Protein AF-K1STP6-F1 (afdb_monomer_lite)

Secondary structure (DSSP, 8-state):
-PPBHHHHTT--HHHHHHTT----BSSS--SPPP-GGGGGG---GGGTTHHHHHHHHHHTHHHHHHT-SSSSTTSHHHHHHHHHH-PBPPTT------SSSB-THHHHHHHTTTGGG-S---

pLDDT: mean 74.75, std 17.58, range [32.47, 92.0]

Foldseek 3Di:
DWDWPCNVVVHDPVVCVVVVHDGDTQPAADPDADDLVVLVVDPPPVSVCVNVVVVVLVVVLVVLVVQDPDCDCVGPSNVVCLVSQFDFDDHRPNNPQDPPRTGVSSVCVNPPVVVVVPPPPD

Structure (mmCIF, N/CA/C/O backbone):
data_AF-K1STP6-F1
#
_entry.id   AF-K1STP6-F1
#
loop_
_atom_site.group_PDB
_atom_site.id
_atom_site.type_symbol
_atom_site.label_atom_id
_atom_site.label_alt_id
_atom_site.label_comp_id
_atom_site.label_asym_id
_atom_site.label_entity_id
_atom_site.label_seq_id
_atom_site.pdbx_PDB_ins_code
_atom_site.Cartn_x
_atom_site.Cartn_y
_atom_site.Cartn_z
_atom_site.occupancy
_atom_site.B_iso_or_equiv
_atom_site.auth_seq_id
_atom_site.auth_comp_id
_atom_site.auth_asym_id
_atom_site.auth_atom_id
_atom_site.pdbx_PDB_model_num
ATOM 1 N N . MET A 1 1 ? 1.112 -20.617 17.616 1.00 59.12 1 MET A N 1
ATOM 2 C CA . MET A 1 1 ? 0.207 -19.663 18.295 1.00 59.12 1 MET A CA 1
ATOM 3 C C . MET A 1 1 ? 0.357 -18.339 17.589 1.00 59.12 1 MET A C 1
ATOM 5 O O . MET A 1 1 ? 1.494 -17.949 17.382 1.00 59.12 1 MET A O 1
ATOM 9 N N . ALA A 1 2 ? -0.746 -17.724 17.168 1.00 71.50 2 ALA A N 1
ATOM 10 C CA . ALA A 1 2 ? -0.683 -16.451 16.461 1.00 71.50 2 ALA A CA 1
ATOM 11 C C . ALA A 1 2 ? -0.404 -15.315 17.451 1.00 71.50 2 ALA A C 1
ATOM 13 O O . ALA A 1 2 ? -1.015 -15.306 18.522 1.00 71.50 2 ALA A O 1
ATOM 14 N N . ILE A 1 3 ? 0.520 -14.412 17.121 1.00 82.81 3 ILE A N 1
ATOM 15 C CA . ILE A 1 3 ? 0.899 -13.286 17.986 1.00 82.81 3 ILE A CA 1
ATOM 16 C C . ILE A 1 3 ? 0.100 -12.065 17.545 1.00 82.81 3 ILE A C 1
ATOM 18 O O . ILE A 1 3 ? 0.183 -11.654 16.392 1.00 82.81 3 ILE A O 1
ATOM 22 N N . HIS A 1 4 ? -0.658 -11.469 18.459 1.00 86.75 4 HIS A N 1
ATOM 23 C CA . HIS A 1 4 ? -1.359 -10.207 18.220 1.00 86.75 4 HIS A CA 1
ATOM 24 C C . HIS A 1 4 ? -0.522 -8.994 18.637 1.00 86.75 4 HIS A C 1
ATOM 26 O O . HIS A 1 4 ? 0.344 -9.100 19.509 1.00 86.75 4 HIS A O 1
ATOM 32 N N . TYR A 1 5 ? -0.838 -7.812 18.101 1.00 88.19 5 TYR A N 1
ATOM 33 C CA . TYR A 1 5 ? -0.222 -6.559 18.555 1.00 88.19 5 TYR A CA 1
ATOM 34 C C . TYR A 1 5 ? -0.344 -6.333 20.060 1.00 88.19 5 TYR A C 1
ATOM 36 O O . TYR A 1 5 ? 0.635 -5.936 20.685 1.00 88.19 5 TYR A O 1
ATOM 44 N N . SER A 1 6 ? -1.491 -6.639 20.665 1.00 89.69 6 SER A N 1
ATOM 45 C CA . SER A 1 6 ? -1.666 -6.527 22.118 1.00 89.69 6 SER A CA 1
ATOM 46 C C . SER A 1 6 ? -0.632 -7.356 22.895 1.00 89.69 6 SER A C 1
ATOM 48 O O . SER A 1 6 ? -0.083 -6.888 23.886 1.00 89.69 6 SER A O 1
ATOM 50 N N . GLN A 1 7 ? -0.304 -8.558 22.412 1.00 88.56 7 GLN A N 1
ATOM 51 C CA . GLN A 1 7 ? 0.708 -9.423 23.027 1.00 88.56 7 GLN A CA 1
ATOM 52 C C . GLN A 1 7 ? 2.127 -8.911 22.765 1.00 88.56 7 GLN A C 1
ATOM 54 O O . GLN A 1 7 ? 2.960 -8.938 23.663 1.00 88.56 7 GLN A O 1
ATOM 59 N N . TYR A 1 8 ? 2.395 -8.419 21.553 1.00 88.38 8 TYR A N 1
ATOM 60 C CA . TYR A 1 8 ? 3.707 -7.893 21.174 1.00 88.38 8 TYR A CA 1
ATOM 61 C C . TYR A 1 8 ? 4.070 -6.601 21.924 1.00 88.38 8 TYR A C 1
ATOM 63 O O . TYR A 1 8 ? 5.198 -6.446 22.382 1.00 88.38 8 TYR A O 1
ATOM 71 N N . PHE A 1 9 ? 3.112 -5.684 22.078 1.00 88.56 9 PHE A N 1
ATOM 72 C CA . PHE A 1 9 ? 3.302 -4.410 22.779 1.00 88.56 9 PHE A CA 1
ATOM 73 C C . PHE A 1 9 ? 3.014 -4.487 24.286 1.00 88.56 9 PHE A C 1
ATOM 75 O O . PHE A 1 9 ? 3.151 -3.479 24.973 1.00 88.56 9 PHE A O 1
ATOM 82 N N . ASN A 1 10 ? 2.628 -5.660 24.800 1.00 90.81 10 ASN A N 1
ATOM 83 C CA . ASN A 1 10 ? 2.249 -5.880 26.198 1.00 90.81 10 ASN A CA 1
ATOM 84 C C . ASN A 1 10 ? 1.136 -4.925 26.686 1.00 90.81 10 ASN A C 1
ATOM 86 O O . ASN A 1 10 ? 1.222 -4.330 27.760 1.00 90.81 10 ASN A O 1
ATOM 90 N N . LEU A 1 11 ? 0.098 -4.767 25.861 1.00 92.00 11 LEU A N 1
ATOM 91 C CA . LEU A 1 11 ? -1.077 -3.924 26.101 1.00 92.00 11 LEU A CA 1
ATOM 92 C C . LEU A 1 11 ? -2.340 -4.782 26.231 1.00 92.00 11 LEU A C 1
ATOM 94 O O . LEU A 1 11 ? -2.416 -5.888 25.685 1.00 92.00 11 LEU A O 1
ATOM 98 N N . LEU A 1 12 ? -3.368 -4.266 26.907 1.00 91.69 12 LEU A N 1
ATOM 99 C CA . LEU A 1 12 ? -4.637 -4.978 27.016 1.00 91.69 12 LEU A CA 1
ATOM 100 C C . LEU A 1 12 ? -5.413 -4.867 25.702 1.00 91.69 12 LEU A C 1
ATOM 102 O O . LEU A 1 12 ? -5.446 -3.826 25.050 1.00 91.69 12 LEU A O 1
ATOM 106 N N . HIS A 1 13 ? -6.118 -5.936 25.323 1.00 87.44 13 HIS A N 1
ATOM 107 C CA . HIS A 1 13 ? -6.991 -5.903 24.145 1.00 87.44 13 HIS A CA 1
ATOM 108 C C . HIS A 1 13 ? -8.061 -4.796 24.246 1.00 87.44 13 HIS A C 1
ATOM 110 O O . HIS A 1 13 ? -8.416 -4.178 23.245 1.00 87.44 13 HIS A O 1
ATOM 116 N N . GLN A 1 14 ? -8.521 -4.490 25.461 1.00 90.31 14 GLN A N 1
ATOM 117 C CA . GLN A 1 14 ? -9.487 -3.420 25.729 1.00 90.31 14 GLN A CA 1
ATOM 118 C C . GLN A 1 14 ? -8.963 -2.025 25.341 1.00 90.31 14 GLN A C 1
ATOM 120 O O . GLN A 1 14 ? -9.745 -1.177 24.907 1.00 90.31 14 GLN A O 1
ATOM 125 N N . ASP A 1 15 ? -7.648 -1.797 25.407 1.00 90.38 15 ASP A N 1
ATOM 126 C CA . ASP A 1 15 ? -7.033 -0.529 24.994 1.00 90.38 15 ASP A CA 1
ATOM 127 C C . ASP A 1 15 ? -7.148 -0.315 23.479 1.00 90.38 15 ASP A C 1
ATOM 129 O O . ASP A 1 15 ? -7.284 0.811 23.006 1.00 90.38 15 ASP A O 1
ATOM 133 N N . PHE A 1 16 ? -7.123 -1.404 22.708 1.00 89.00 16 PHE A N 1
ATOM 134 C CA . PHE A 1 16 ? -7.306 -1.369 21.258 1.00 89.00 16 PHE A CA 1
ATOM 135 C C . PHE A 1 16 ? -8.771 -1.120 20.908 1.00 89.00 16 PHE A C 1
ATOM 137 O O . PHE A 1 16 ? -9.066 -0.241 20.100 1.00 89.00 16 PHE A O 1
ATOM 144 N N . VAL A 1 17 ? -9.691 -1.836 21.565 1.00 88.75 17 VAL A N 1
ATOM 145 C CA . VAL A 1 17 ? -11.138 -1.683 21.347 1.00 88.75 17 VAL A CA 1
ATOM 146 C C . VAL A 1 17 ? -11.602 -0.265 21.681 1.00 88.75 17 VAL A C 1
ATOM 148 O O . VAL A 1 17 ? -12.302 0.347 20.879 1.00 88.75 17 VAL A O 1
ATOM 151 N N . SER A 1 18 ? -11.168 0.290 22.817 1.00 91.00 18 SER A N 1
ATOM 152 C CA . SER A 1 18 ? -11.551 1.647 23.239 1.00 91.00 18 SER A CA 1
ATOM 153 C C . SER A 1 18 ? -11.059 2.740 22.286 1.00 91.00 18 SER A C 1
ATOM 155 O O . SER A 1 18 ? -11.714 3.770 22.143 1.00 91.00 18 SER A O 1
ATOM 157 N N . LYS A 1 19 ? -9.937 2.504 21.596 1.00 86.12 19 LYS A N 1
ATOM 158 C CA . LYS A 1 19 ? -9.362 3.421 20.602 1.00 86.12 19 LYS A CA 1
ATOM 159 C C . LYS A 1 19 ? -9.803 3.128 19.165 1.00 86.12 19 LYS A C 1
ATOM 161 O O . LYS A 1 19 ? -9.350 3.809 18.252 1.00 86.12 19 LYS A O 1
ATOM 166 N N . GLY A 1 20 ? -10.639 2.110 18.944 1.00 84.31 20 GLY A N 1
ATOM 167 C CA . GLY A 1 20 ? -11.027 1.672 17.599 1.00 84.31 20 GLY A CA 1
ATOM 168 C C . GLY A 1 20 ? -9.855 1.144 16.760 1.00 84.31 20 GLY A C 1
ATOM 169 O O . GLY A 1 20 ? -9.908 1.179 15.532 1.00 84.31 20 GLY A O 1
ATOM 170 N N . VAL A 1 21 ? -8.782 0.673 17.403 1.00 84.94 21 VAL A N 1
ATOM 171 C CA . VAL A 1 21 ? -7.574 0.175 16.734 1.00 84.94 21 VAL A CA 1
ATOM 172 C C . VAL A 1 21 ? -7.701 -1.322 16.482 1.00 84.94 21 VAL A C 1
ATOM 174 O O . VAL A 1 21 ? -8.022 -2.106 17.374 1.00 84.94 21 VAL A O 1
ATOM 177 N N . TYR A 1 22 ? -7.391 -1.742 15.259 1.00 84.75 22 TYR A N 1
ATOM 178 C CA . TYR A 1 22 ? -7.396 -3.152 14.891 1.00 84.75 22 TYR A CA 1
ATOM 179 C C . TYR A 1 22 ? -6.227 -3.914 15.540 1.00 84.75 22 TYR A C 1
ATOM 181 O O . TYR A 1 22 ? -5.058 -3.566 15.363 1.00 84.75 22 TYR A O 1
ATOM 189 N N . ASN A 1 23 ? -6.535 -4.989 16.272 1.00 86.44 23 ASN A N 1
ATOM 190 C CA . ASN A 1 23 ? -5.542 -5.849 16.922 1.00 86.44 23 ASN A CA 1
ATOM 191 C C . ASN A 1 23 ? -5.026 -6.935 15.959 1.00 86.44 23 ASN A C 1
ATOM 193 O O . ASN A 1 23 ? -5.389 -8.111 16.073 1.00 86.44 23 ASN A O 1
ATOM 197 N N . ALA A 1 24 ? -4.221 -6.522 14.979 1.00 83.38 24 ALA A N 1
ATOM 198 C CA . ALA A 1 24 ? -3.750 -7.389 13.901 1.00 83.38 24 ALA A CA 1
ATOM 199 C C . ALA A 1 24 ? -2.872 -8.555 14.389 1.00 83.38 24 ALA A C 1
ATOM 201 O O . ALA A 1 24 ? -2.265 -8.502 15.463 1.00 83.38 24 ALA A O 1
ATOM 202 N N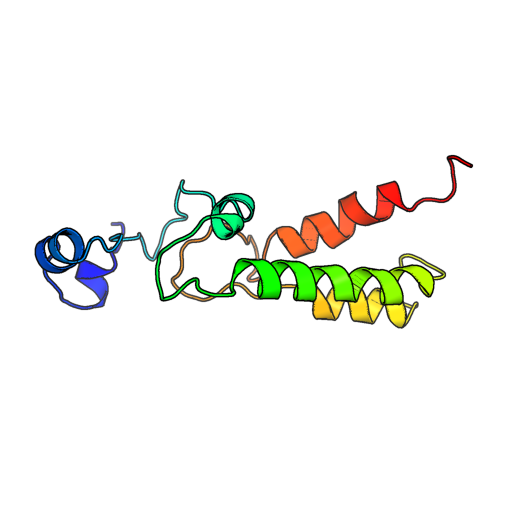 . PHE A 1 25 ? -2.798 -9.597 13.558 1.00 84.19 25 PHE A N 1
ATOM 203 C CA . PHE A 1 25 ? -1.817 -10.669 13.690 1.00 84.19 25 PHE A CA 1
ATOM 204 C C . PHE A 1 25 ? -0.457 -10.208 13.158 1.00 84.19 25 PHE A C 1
ATOM 206 O O . PHE A 1 25 ? -0.377 -9.552 12.121 1.00 84.19 25 PHE A O 1
ATOM 213 N N . LEU A 1 26 ? 0.610 -10.575 13.861 1.00 79.12 26 LEU A N 1
ATOM 214 C CA . LEU A 1 26 ? 1.990 -10.276 13.484 1.00 79.12 26 LEU A CA 1
ATOM 215 C C . LEU A 1 26 ? 2.555 -11.330 12.524 1.00 79.12 26 LEU A C 1
ATOM 217 O O . LEU A 1 26 ? 3.337 -11.017 11.632 1.00 79.12 26 LEU A O 1
ATOM 221 N N . ASP A 1 27 ? 2.168 -12.585 12.745 1.00 75.44 27 ASP A N 1
ATOM 222 C CA . ASP A 1 27 ? 2.711 -13.783 12.103 1.00 75.44 27 ASP A CA 1
ATOM 223 C C . ASP A 1 27 ? 1.774 -14.375 11.041 1.00 75.44 27 ASP A C 1
ATOM 225 O O . ASP A 1 27 ? 2.066 -15.421 10.461 1.00 75.44 27 ASP A O 1
ATOM 229 N N . LYS A 1 28 ? 0.636 -13.718 10.796 1.00 74.19 28 LYS A N 1
ATOM 230 C CA . LYS A 1 28 ? -0.351 -14.133 9.802 1.00 74.19 28 LYS A CA 1
ATOM 231 C C . LYS A 1 28 ? -0.799 -12.955 8.964 1.00 74.19 28 LYS A C 1
ATOM 233 O O . LYS A 1 28 ? -0.998 -11.856 9.476 1.00 74.19 28 LYS A O 1
ATOM 238 N N . ASP A 1 29 ? -1.034 -13.241 7.693 1.00 71.69 29 ASP A N 1
ATOM 239 C CA . ASP A 1 29 ? -1.658 -12.288 6.795 1.00 71.69 29 ASP A CA 1
ATOM 240 C C . ASP A 1 29 ? -3.092 -12.002 7.237 1.00 71.69 29 ASP A C 1
ATOM 242 O O . ASP A 1 29 ? -3.871 -12.899 7.578 1.00 71.69 29 ASP A O 1
ATOM 246 N N . SER A 1 30 ? -3.436 -10.723 7.221 1.00 72.88 30 SER A N 1
ATOM 247 C CA . SER A 1 30 ? -4.796 -10.265 7.413 1.00 72.88 30 SER A CA 1
ATOM 248 C C . SER A 1 30 ? -5.653 -10.693 6.223 1.00 72.88 30 SER A C 1
ATOM 250 O O . SER A 1 30 ? -5.253 -10.563 5.068 1.00 72.88 30 SER A O 1
ATOM 252 N N . LEU A 1 31 ? -6.876 -11.148 6.500 1.00 73.56 31 LEU A N 1
ATOM 253 C CA . LEU A 1 31 ? -7.902 -11.345 5.467 1.00 73.56 31 LEU A CA 1
ATOM 254 C C . LEU A 1 31 ? -8.499 -10.011 4.984 1.00 73.56 31 LEU A C 1
ATOM 256 O O . LEU A 1 31 ? -9.275 -9.983 4.029 1.00 73.56 31 LEU A O 1
ATOM 260 N N . LEU A 1 32 ? -8.165 -8.908 5.659 1.00 72.94 32 LEU A N 1
ATOM 261 C CA . LEU A 1 32 ? -8.608 -7.573 5.288 1.00 72.94 32 LEU A CA 1
ATOM 262 C C . LEU A 1 32 ? -7.801 -7.075 4.090 1.00 72.94 32 LEU A C 1
ATOM 264 O O . LEU A 1 32 ? -6.573 -7.132 4.081 1.00 72.94 32 LEU A O 1
ATOM 268 N N . HIS A 1 33 ? -8.505 -6.533 3.104 1.00 70.38 33 HIS A N 1
ATOM 269 C CA . HIS A 1 33 ? -7.914 -5.852 1.963 1.00 70.38 33 HIS A CA 1
ATOM 270 C C . HIS A 1 33 ? -8.052 -4.340 2.144 1.00 70.38 33 HIS A C 1
ATOM 272 O O . HIS A 1 33 ? -9.060 -3.846 2.646 1.00 70.38 33 HIS A O 1
ATOM 278 N N . VAL A 1 34 ? -7.029 -3.601 1.721 1.00 75.00 34 VAL A N 1
ATOM 279 C CA . VAL A 1 34 ? -7.110 -2.143 1.619 1.00 75.00 34 VAL A CA 1
ATOM 280 C C . VAL A 1 34 ? -7.724 -1.811 0.267 1.00 75.00 34 VAL A C 1
ATOM 282 O O . VAL A 1 34 ? -7.148 -2.167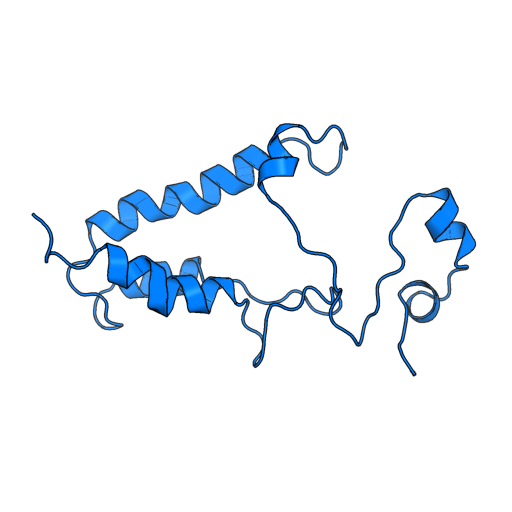 -0.760 1.00 75.00 34 VAL A O 1
ATOM 285 N N . ASP A 1 35 ? -8.865 -1.123 0.268 1.00 80.88 35 ASP A N 1
ATOM 286 C CA . ASP A 1 35 ? -9.438 -0.513 -0.933 1.00 80.88 35 ASP A CA 1
ATOM 287 C C . ASP A 1 35 ? -9.047 0.979 -0.995 1.00 80.88 35 ASP A C 1
ATOM 289 O O . ASP A 1 35 ? -9.559 1.787 -0.212 1.00 80.88 35 ASP A O 1
ATOM 293 N N . PRO A 1 36 ? -8.145 1.381 -1.912 1.00 81.38 36 PRO A N 1
ATOM 294 C CA . PRO A 1 36 ? -7.726 2.773 -2.053 1.00 81.38 36 PRO A CA 1
ATOM 295 C C . PRO A 1 36 ? -8.858 3.730 -2.441 1.00 81.38 36 PRO A C 1
ATOM 297 O O . PRO A 1 36 ? -8.731 4.934 -2.208 1.00 81.38 36 PRO A O 1
ATOM 300 N N . LEU A 1 37 ? -9.963 3.240 -3.017 1.00 83.75 37 LEU A N 1
ATOM 301 C CA . LEU A 1 37 ? -11.101 4.086 -3.390 1.00 83.75 37 LEU A CA 1
ATOM 302 C C . LEU A 1 37 ? -11.817 4.654 -2.161 1.00 83.75 37 LEU A C 1
ATOM 304 O O . LEU A 1 37 ? -12.353 5.763 -2.222 1.00 83.75 37 LEU A O 1
ATOM 308 N N . LEU A 1 38 ? -11.751 3.953 -1.026 1.00 85.88 38 LEU A N 1
ATOM 309 C CA . LEU A 1 38 ? -12.310 4.421 0.244 1.00 85.88 38 LEU A CA 1
ATOM 310 C C . LEU A 1 38 ? -11.551 5.633 0.809 1.00 85.88 38 LEU A C 1
ATOM 312 O O . LEU A 1 38 ? -12.121 6.404 1.580 1.00 85.88 38 LEU A O 1
ATOM 316 N N . LEU A 1 39 ? -10.302 5.869 0.380 1.00 86.81 39 LEU A N 1
ATOM 317 C CA . LEU A 1 39 ? -9.526 7.041 0.804 1.00 86.81 39 LEU A CA 1
ATOM 318 C C . LEU A 1 39 ? -10.146 8.357 0.318 1.00 86.81 39 LEU A C 1
ATOM 320 O O . LEU A 1 39 ? -9.960 9.386 0.964 1.00 86.81 39 LEU A O 1
ATOM 324 N N . LYS A 1 40 ? -10.907 8.340 -0.787 1.00 86.50 40 LYS A N 1
ATOM 325 C CA . LYS A 1 40 ? -11.518 9.544 -1.375 1.00 86.50 40 LYS A CA 1
ATOM 326 C C . LYS A 1 40 ? -12.485 10.250 -0.416 1.00 86.50 40 LYS A C 1
ATOM 328 O O . LYS A 1 40 ? -12.602 11.469 -0.467 1.00 86.50 40 LYS A O 1
ATOM 333 N N . GLY A 1 41 ? -13.183 9.486 0.425 1.00 84.31 41 GLY A N 1
ATOM 334 C CA . GLY A 1 41 ? -14.159 9.990 1.396 1.00 84.31 41 GLY A CA 1
ATOM 335 C C . GLY A 1 41 ? -13.737 9.794 2.852 1.00 84.31 41 GLY A C 1
ATOM 336 O O . GLY A 1 41 ? -14.580 9.887 3.740 1.00 84.31 41 GLY A O 1
ATOM 337 N N . CYS A 1 42 ? -12.467 9.468 3.110 1.00 86.31 42 CYS A N 1
ATOM 338 C CA . CYS A 1 42 ? -12.003 9.167 4.458 1.00 86.31 42 CYS A CA 1
ATOM 339 C C . CYS A 1 42 ? -11.929 10.448 5.305 1.00 86.31 42 CYS A C 1
ATOM 341 O O . CYS A 1 42 ? -11.194 11.377 4.977 1.00 86.31 42 CYS A O 1
ATOM 343 N N . LEU A 1 43 ? -12.689 10.485 6.403 1.00 87.94 43 LEU A N 1
ATOM 344 C CA . LEU A 1 43 ? -12.741 11.620 7.338 1.00 87.94 43 LEU A CA 1
ATOM 345 C C . LEU A 1 43 ? -11.716 11.515 8.476 1.00 87.94 43 LEU A C 1
ATOM 347 O O . LEU A 1 43 ? -11.593 12.433 9.284 1.00 87.94 43 LEU A O 1
ATOM 351 N N . ILE A 1 44 ? -11.001 10.391 8.556 1.00 88.00 44 ILE A N 1
ATOM 352 C CA . ILE A 1 44 ? -10.000 10.139 9.590 1.00 88.00 44 ILE A CA 1
ATOM 353 C C . ILE A 1 44 ? -8.832 11.124 9.388 1.00 88.00 44 ILE A C 1
ATOM 355 O O . ILE A 1 44 ? -8.246 11.136 8.298 1.00 88.00 44 ILE A O 1
ATOM 359 N N . PRO A 1 45 ? -8.470 11.939 10.398 1.00 87.06 45 PRO A N 1
ATOM 360 C CA . PRO A 1 45 ? -7.426 12.959 10.277 1.00 87.06 45 PRO A CA 1
ATOM 361 C C . PRO A 1 45 ? -6.081 12.424 9.770 1.00 87.06 45 PRO A C 1
ATOM 363 O O . PRO A 1 45 ? -5.421 13.078 8.962 1.00 87.06 45 PRO A O 1
ATOM 366 N N . GLU A 1 46 ? -5.701 11.215 10.180 1.00 85.25 46 GLU A N 1
ATOM 367 C CA . GLU A 1 46 ? -4.475 10.518 9.781 1.00 85.25 46 GLU A CA 1
ATOM 368 C C . GLU A 1 46 ? -4.422 10.220 8.275 1.00 85.25 46 GLU A C 1
ATOM 370 O O . GLU A 1 46 ? -3.341 10.115 7.694 1.00 85.25 46 GLU A O 1
ATOM 375 N N . PHE A 1 47 ? -5.585 10.120 7.626 1.00 87.38 47 PHE A N 1
ATOM 376 C CA . PHE A 1 47 ? -5.720 9.869 6.193 1.00 87.38 47 PHE A CA 1
ATOM 377 C C . PHE A 1 47 ? -6.030 11.130 5.385 1.00 87.38 47 PHE A C 1
ATOM 379 O O . PHE A 1 47 ? -6.278 11.036 4.177 1.00 87.38 47 PHE A O 1
ATOM 386 N N . LYS A 1 48 ? -5.966 12.319 5.989 1.00 89.00 48 LYS A N 1
ATOM 387 C CA . LYS A 1 48 ? -6.097 13.571 5.243 1.00 89.00 48 LYS A CA 1
ATOM 388 C C . LYS A 1 48 ? -5.043 13.631 4.126 1.00 89.00 48 LYS A C 1
ATOM 390 O O . LYS A 1 48 ? -3.882 13.273 4.328 1.00 89.00 48 LYS A O 1
ATOM 395 N N . GLU A 1 49 ? -5.468 14.019 2.921 1.00 90.31 49 GLU A N 1
ATOM 396 C CA . GLU A 1 49 ? -4.645 14.064 1.691 1.00 90.31 49 GLU A CA 1
ATOM 397 C C . GLU A 1 49 ? -4.082 12.703 1.227 1.00 90.31 49 GLU A C 1
ATOM 399 O O . GLU A 1 49 ? -3.330 12.638 0.253 1.00 90.31 49 GLU A O 1
ATOM 404 N N . SER A 1 50 ? -4.424 11.588 1.882 1.00 90.12 50 SER A N 1
ATOM 405 C CA . SER A 1 50 ? -3.904 10.263 1.511 1.00 90.12 50 SER A CA 1
ATOM 406 C C . SER A 1 50 ? -4.319 9.848 0.097 1.00 90.12 50 SER A C 1
ATOM 408 O O . SER A 1 50 ? -3.504 9.297 -0.644 1.00 90.12 50 SER A O 1
ATOM 410 N N . TYR A 1 51 ? -5.549 10.176 -0.308 1.00 90.75 51 TYR A N 1
ATOM 411 C CA . TYR A 1 51 ? -6.054 9.912 -1.653 1.00 90.75 51 TYR A CA 1
ATOM 412 C C . TYR A 1 51 ? -5.264 10.672 -2.729 1.00 90.75 51 TYR A C 1
ATOM 414 O O . TYR A 1 51 ? -4.872 10.094 -3.741 1.00 90.75 51 TYR A O 1
ATOM 422 N N . GLU A 1 52 ? -4.954 11.947 -2.492 1.00 90.38 52 GLU A N 1
ATOM 423 C CA . GLU A 1 52 ? -4.141 12.746 -3.414 1.00 90.38 52 GLU A CA 1
ATOM 424 C C . GLU A 1 52 ? -2.709 12.216 -3.496 1.00 90.38 52 GLU A C 1
ATOM 426 O O . GLU A 1 52 ? -2.168 12.074 -4.590 1.00 90.38 52 GLU A O 1
ATOM 431 N N . LYS A 1 53 ? -2.109 11.835 -2.360 1.00 90.94 53 LYS A N 1
ATOM 432 C CA . LYS A 1 53 ? -0.778 11.203 -2.323 1.00 90.94 53 LYS A CA 1
ATOM 433 C C . LYS A 1 53 ? -0.754 9.893 -3.111 1.00 90.94 53 LYS A C 1
ATOM 435 O O . LYS A 1 53 ? 0.189 9.659 -3.869 1.00 90.94 53 LYS A O 1
ATOM 440 N N . PHE A 1 54 ? -1.793 9.070 -2.969 1.00 89.75 54 PHE A N 1
ATOM 441 C CA . PHE A 1 54 ? -1.965 7.841 -3.740 1.00 89.75 54 PHE A CA 1
ATOM 442 C C . PHE A 1 54 ? -2.024 8.138 -5.245 1.00 89.75 54 PHE A C 1
ATOM 444 O O . PHE A 1 54 ? -1.238 7.580 -6.011 1.00 89.75 54 PHE A O 1
ATOM 451 N N . LEU A 1 55 ? -2.884 9.067 -5.675 1.00 90.50 55 LEU A N 1
ATOM 452 C CA . LEU A 1 55 ? -2.996 9.441 -7.088 1.00 90.50 55 LEU A CA 1
ATOM 453 C C . LEU A 1 55 ? -1.691 10.019 -7.641 1.00 90.50 55 LEU A C 1
ATOM 455 O O . LEU A 1 55 ? -1.224 9.566 -8.684 1.00 90.50 55 LEU A O 1
ATOM 459 N N . CYS A 1 56 ? -1.070 10.964 -6.935 1.00 90.94 56 CYS A N 1
ATOM 460 C CA . CYS A 1 56 ? 0.203 11.568 -7.324 1.00 90.94 56 CYS A CA 1
ATOM 461 C C . CYS A 1 56 ? 1.304 10.516 -7.495 1.00 90.94 56 CYS A C 1
ATOM 463 O O . CYS A 1 56 ? 2.076 10.586 -8.452 1.00 90.94 56 CYS A O 1
ATOM 465 N N . TYR A 1 57 ? 1.371 9.513 -6.614 1.00 89.94 57 TYR A N 1
ATOM 466 C CA . TYR A 1 57 ? 2.337 8.423 -6.738 1.00 89.94 57 TYR A CA 1
ATOM 467 C C . TYR A 1 57 ? 2.160 7.644 -8.053 1.00 89.94 57 TYR A C 1
ATOM 469 O O . TYR A 1 57 ? 3.135 7.437 -8.781 1.00 89.94 57 TYR A O 1
ATOM 477 N N . PHE A 1 58 ? 0.926 7.273 -8.411 1.00 87.38 58 PHE A N 1
ATOM 478 C CA . PHE A 1 58 ? 0.657 6.532 -9.650 1.00 87.38 58 PHE A CA 1
ATOM 479 C C . PHE A 1 58 ? 0.706 7.402 -10.912 1.00 87.38 58 PHE A C 1
ATOM 481 O O . PHE A 1 58 ? 1.149 6.929 -11.957 1.00 87.38 58 PHE A O 1
ATOM 488 N N . GLN A 1 59 ? 0.363 8.689 -10.837 1.00 89.88 59 GLN A N 1
ATOM 489 C CA . GLN A 1 59 ? 0.500 9.626 -11.961 1.00 89.88 59 GLN A CA 1
ATOM 490 C C . GLN A 1 59 ? 1.950 9.760 -12.437 1.00 89.88 59 GLN A C 1
ATOM 492 O O . GLN A 1 59 ? 2.198 9.931 -13.631 1.00 89.88 59 GLN A O 1
ATOM 497 N N . GLN A 1 60 ? 2.924 9.604 -11.537 1.00 87.88 60 GLN A N 1
ATOM 498 C CA . GLN A 1 60 ? 4.343 9.620 -11.894 1.00 87.88 60 GLN A CA 1
ATOM 499 C C . GLN A 1 60 ? 4.761 8.452 -12.808 1.00 87.88 60 GLN A C 1
ATOM 501 O O . GLN A 1 60 ? 5.869 8.480 -13.347 1.00 87.88 60 GLN A O 1
ATOM 506 N N . LEU A 1 61 ? 3.909 7.437 -12.991 1.00 88.88 61 LEU A N 1
ATOM 507 C CA . LEU A 1 61 ? 4.124 6.355 -13.949 1.00 88.88 61 LEU A CA 1
ATOM 508 C C . LEU A 1 61 ? 3.943 6.830 -15.397 1.00 88.88 61 LEU A C 1
ATOM 510 O O . LEU A 1 61 ? 4.722 6.447 -16.267 1.00 88.88 61 LEU A O 1
ATOM 514 N N . ILE A 1 62 ? 2.941 7.680 -15.645 1.00 87.69 62 ILE A N 1
ATOM 515 C CA . ILE A 1 62 ? 2.526 8.125 -16.984 1.00 87.69 62 ILE A CA 1
ATOM 516 C C . ILE A 1 62 ? 3.701 8.670 -17.812 1.00 87.69 62 ILE A C 1
ATOM 518 O O . ILE A 1 62 ? 3.895 8.192 -18.933 1.00 87.69 62 ILE A O 1
ATOM 522 N N . PRO A 1 63 ? 4.520 9.625 -17.319 1.00 89.75 63 PRO A N 1
ATOM 523 C 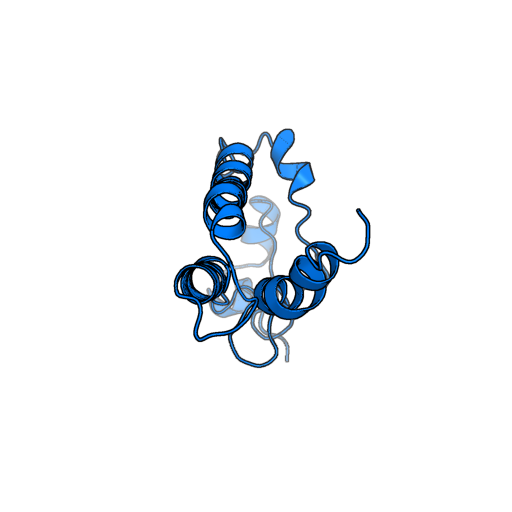CA . PRO A 1 63 ? 5.637 10.131 -18.106 1.00 89.75 63 PRO A CA 1
ATOM 524 C C . PRO A 1 63 ? 6.697 9.057 -18.354 1.00 89.75 63 PRO A C 1
ATOM 526 O O . PRO A 1 63 ? 7.244 9.014 -19.446 1.00 89.75 63 PRO A O 1
ATOM 529 N N . LEU A 1 64 ? 6.962 8.168 -17.390 1.00 86.12 64 LEU A N 1
ATOM 530 C CA . LEU A 1 64 ? 7.974 7.122 -17.549 1.00 86.12 64 LEU A CA 1
ATOM 531 C C . LEU A 1 64 ? 7.573 6.118 -18.632 1.00 86.12 64 LEU A C 1
ATOM 533 O O . LEU A 1 64 ? 8.397 5.791 -19.478 1.00 86.12 64 LEU A O 1
ATOM 537 N N . VAL A 1 65 ? 6.310 5.679 -18.642 1.00 86.56 65 VAL A N 1
ATOM 538 C CA . VAL A 1 65 ? 5.801 4.696 -19.616 1.00 86.56 65 VAL A CA 1
ATOM 539 C C . VAL A 1 65 ? 5.876 5.230 -21.046 1.00 86.56 65 VAL A C 1
ATOM 541 O O . VAL A 1 65 ? 6.204 4.474 -21.953 1.00 86.56 65 VAL A O 1
ATOM 544 N N . ARG A 1 66 ? 5.663 6.536 -21.259 1.00 87.62 66 ARG A N 1
ATOM 545 C CA . ARG A 1 66 ? 5.758 7.161 -22.593 1.00 87.62 66 ARG A CA 1
ATOM 546 C C . ARG A 1 66 ? 7.140 7.049 -23.240 1.00 87.62 66 ARG A C 1
ATOM 548 O O . ARG A 1 66 ? 7.227 7.137 -24.461 1.00 87.62 66 ARG A O 1
ATOM 555 N N . PHE A 1 67 ? 8.198 6.910 -22.445 1.00 87.31 67 PHE A N 1
ATOM 556 C CA . PHE A 1 67 ? 9.575 6.826 -22.937 1.00 87.31 67 PHE A CA 1
ATOM 557 C C . PHE A 1 67 ? 10.134 5.400 -22.937 1.00 87.31 67 PHE A C 1
ATOM 559 O O . PHE A 1 67 ? 11.262 5.202 -23.390 1.00 87.31 67 PHE A O 1
ATOM 566 N N . VAL A 1 68 ? 9.361 4.417 -22.463 1.00 88.31 68 VAL A N 1
ATOM 567 C CA . VAL A 1 68 ? 9.734 3.003 -22.559 1.00 88.31 68 VAL A CA 1
ATOM 568 C C . VAL A 1 68 ? 9.677 2.585 -24.024 1.00 88.31 68 VAL A C 1
ATOM 570 O O . VAL A 1 68 ? 8.635 2.684 -24.669 1.00 88.31 68 VAL A O 1
ATOM 573 N N . LYS A 1 69 ? 10.805 2.108 -24.539 1.00 85.50 69 LYS A N 1
ATOM 574 C CA . LYS A 1 69 ? 10.927 1.546 -25.888 1.00 85.50 69 LYS A CA 1
ATOM 575 C C . LYS A 1 69 ? 10.759 0.037 -25.864 1.00 85.50 69 LYS A C 1
ATOM 577 O O . LYS A 1 69 ? 10.118 -0.524 -26.745 1.00 85.50 69 LYS A O 1
ATOM 582 N N . GLU A 1 70 ? 11.320 -0.611 -24.846 1.00 82.62 70 GLU A N 1
ATOM 583 C CA . GLU A 1 70 ? 11.257 -2.060 -24.688 1.00 82.62 70 GLU A CA 1
ATOM 584 C C . GLU A 1 70 ? 10.893 -2.431 -23.241 1.00 82.62 70 GLU A C 1
ATOM 586 O O . GLU A 1 70 ? 11.469 -1.876 -22.302 1.00 82.62 70 GLU A O 1
ATOM 591 N N . PRO A 1 71 ? 9.982 -3.398 -23.015 1.00 78.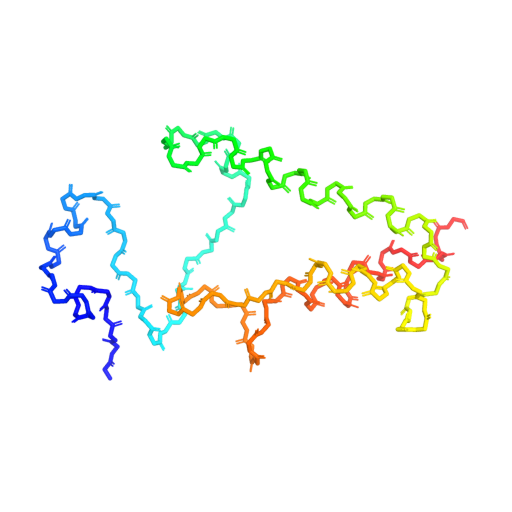81 71 PRO A N 1
ATOM 592 C CA . PRO A 1 71 ? 9.574 -3.828 -21.677 1.00 78.81 71 PRO A CA 1
ATOM 593 C C . PRO A 1 71 ? 10.612 -4.777 -21.052 1.00 78.81 71 PRO A C 1
ATOM 595 O O . PRO A 1 71 ? 10.301 -5.890 -20.626 1.00 78.81 71 PRO A O 1
ATOM 598 N N . ASN A 1 72 ? 11.883 -4.376 -21.046 1.00 79.88 72 ASN A N 1
ATOM 599 C CA . ASN A 1 72 ? 12.983 -5.187 -20.548 1.00 79.88 72 ASN A CA 1
ATOM 600 C C . ASN A 1 72 ? 13.927 -4.382 -19.647 1.00 79.88 72 ASN A C 1
ATOM 602 O O . ASN A 1 72 ? 13.974 -3.158 -19.668 1.00 79.88 72 ASN A O 1
ATOM 606 N N . ALA A 1 73 ? 14.726 -5.088 -18.843 1.00 76.44 73 ALA A N 1
ATOM 607 C CA . ALA A 1 73 ? 15.645 -4.463 -17.891 1.00 76.44 73 ALA A CA 1
ATOM 608 C C . ALA A 1 73 ? 16.817 -3.691 -18.538 1.00 76.44 73 ALA A C 1
ATOM 610 O O . ALA A 1 73 ? 17.602 -3.084 -17.803 1.00 76.44 73 ALA A O 1
ATOM 611 N N . LYS A 1 74 ? 16.962 -3.735 -19.873 1.00 83.25 74 LYS A N 1
ATOM 612 C CA . LYS A 1 74 ? 17.955 -2.944 -20.613 1.00 83.25 74 LYS A CA 1
ATOM 613 C C . LYS A 1 74 ? 17.461 -1.514 -20.831 1.00 83.25 74 LYS A C 1
ATOM 615 O O . LYS A 1 74 ? 18.278 -0.597 -20.839 1.00 83.25 74 LYS A O 1
ATOM 620 N N . ASP A 1 75 ? 16.149 -1.319 -20.953 1.00 84.81 75 ASP A N 1
ATOM 621 C CA . ASP A 1 75 ? 15.545 0.006 -21.032 1.00 84.81 75 ASP A CA 1
ATOM 622 C C . ASP A 1 75 ? 15.640 0.721 -19.669 1.00 84.81 75 ASP A C 1
ATOM 624 O O . ASP A 1 75 ? 15.208 0.221 -18.623 1.00 84.81 75 ASP A O 1
ATOM 628 N N . LEU A 1 76 ? 16.250 1.910 -19.677 1.00 87.88 76 LEU A N 1
ATOM 629 C CA . LEU A 1 76 ? 16.482 2.713 -18.476 1.00 87.88 76 LEU A CA 1
ATOM 630 C C . LEU A 1 76 ? 15.169 3.172 -17.829 1.00 87.88 76 LEU A C 1
ATOM 632 O O . LEU A 1 76 ? 15.058 3.135 -16.599 1.00 87.88 76 LEU A O 1
ATOM 636 N N . PHE A 1 77 ? 14.170 3.550 -18.632 1.00 86.69 77 PHE A N 1
ATOM 637 C CA . PHE A 1 77 ? 12.856 3.966 -18.145 1.00 86.69 77 PHE A CA 1
ATOM 638 C C . PHE A 1 77 ? 12.105 2.773 -17.566 1.00 86.69 77 PHE A C 1
ATOM 640 O O . PHE A 1 77 ? 11.558 2.876 -16.466 1.00 86.69 77 PHE A O 1
ATOM 647 N N . PHE A 1 78 ? 12.163 1.614 -18.227 1.00 83.88 78 PHE A N 1
ATOM 648 C CA . PHE A 1 78 ? 11.565 0.386 -17.698 1.00 83.88 78 PHE A CA 1
ATOM 649 C C . PHE A 1 78 ? 12.194 -0.016 -16.360 1.00 83.88 78 PHE A C 1
ATOM 651 O O . PHE A 1 78 ? 11.494 -0.267 -15.375 1.00 83.88 78 PHE A O 1
ATOM 658 N N . LYS A 1 79 ? 13.528 0.002 -16.268 1.00 86.94 79 LYS A N 1
ATOM 659 C CA . LYS A 1 79 ? 14.249 -0.274 -15.018 1.00 86.94 79 LYS A CA 1
ATOM 660 C C . LYS A 1 79 ? 13.864 0.708 -13.908 1.00 86.94 79 LYS A C 1
ATOM 662 O O . LYS A 1 79 ? 13.728 0.301 -12.751 1.00 86.94 79 LYS A O 1
ATOM 667 N N . GLN A 1 80 ? 13.673 1.984 -14.239 1.00 87.19 80 GLN A N 1
ATOM 668 C CA . GLN A 1 80 ? 13.267 3.008 -13.279 1.00 87.19 80 GLN A CA 1
ATOM 669 C C . GLN A 1 80 ? 11.823 2.817 -12.805 1.00 87.19 80 GLN A C 1
ATOM 671 O O . GLN A 1 80 ? 11.570 2.959 -11.608 1.00 87.19 80 GLN A O 1
ATOM 676 N N . ILE A 1 81 ? 10.907 2.418 -13.693 1.00 87.06 81 ILE A N 1
ATOM 677 C CA . ILE A 1 81 ? 9.533 2.037 -13.335 1.00 87.06 81 ILE A CA 1
ATOM 678 C C . ILE A 1 81 ? 9.555 0.866 -12.356 1.00 87.06 81 ILE A C 1
ATOM 680 O O . ILE A 1 81 ? 9.012 0.983 -11.259 1.00 87.06 81 ILE A O 1
ATOM 684 N N . ILE A 1 82 ? 10.247 -0.226 -12.695 1.00 85.06 82 ILE A N 1
ATOM 685 C CA . ILE A 1 82 ? 10.346 -1.393 -11.810 1.00 85.06 82 ILE A CA 1
ATOM 686 C C . ILE A 1 82 ? 10.919 -0.986 -10.453 1.00 85.06 82 ILE A C 1
ATOM 688 O O . ILE A 1 82 ? 10.356 -1.337 -9.422 1.00 85.06 82 ILE A O 1
ATOM 692 N N . LYS A 1 83 ? 11.993 -0.191 -10.424 1.00 84.88 83 LYS A N 1
ATOM 693 C CA . LYS A 1 83 ? 12.588 0.277 -9.165 1.00 84.88 83 LYS A CA 1
ATOM 694 C C . LYS A 1 83 ? 11.611 1.110 -8.328 1.00 84.88 83 LYS A C 1
ATOM 696 O O . LYS A 1 83 ? 11.592 0.962 -7.111 1.00 84.88 83 LYS A O 1
ATOM 701 N N . LYS A 1 84 ? 10.836 1.992 -8.960 1.00 84.62 84 LYS A N 1
ATOM 702 C CA . LYS A 1 84 ? 9.964 2.954 -8.274 1.00 84.62 84 LYS A CA 1
ATOM 703 C C . LYS A 1 84 ? 8.652 2.338 -7.790 1.00 84.62 84 LYS A C 1
ATOM 705 O O . LYS A 1 84 ? 8.188 2.699 -6.713 1.00 84.62 84 LYS A O 1
ATOM 710 N N . PHE A 1 85 ? 8.097 1.407 -8.563 1.00 84.00 85 PHE A N 1
ATOM 711 C CA . PHE A 1 85 ? 6.820 0.738 -8.291 1.00 84.00 85 PHE A CA 1
ATOM 712 C C . PHE A 1 85 ? 6.979 -0.642 -7.635 1.00 84.00 85 PHE A C 1
ATOM 714 O O . PHE A 1 85 ? 5.994 -1.322 -7.349 1.00 84.00 85 PHE A O 1
ATOM 721 N N . THR A 1 86 ? 8.215 -1.052 -7.331 1.00 79.25 86 THR A N 1
ATOM 722 C CA . THR A 1 86 ? 8.469 -2.169 -6.416 1.00 79.25 86 THR A CA 1
ATOM 723 C C . THR A 1 86 ? 8.403 -1.671 -4.979 1.00 79.25 86 THR A C 1
ATOM 725 O O . THR A 1 86 ? 9.387 -1.175 -4.430 1.00 79.25 86 THR A O 1
ATOM 728 N N . LEU A 1 87 ? 7.229 -1.810 -4.367 1.00 74.62 87 LEU A N 1
ATOM 729 C CA . LEU A 1 87 ? 7.032 -1.510 -2.953 1.00 74.62 87 LEU A CA 1
ATOM 730 C C . LEU A 1 87 ? 7.657 -2.614 -2.093 1.00 74.62 87 LEU A C 1
ATOM 732 O O . LEU A 1 87 ? 7.446 -3.809 -2.326 1.00 74.62 87 LEU A O 1
ATOM 736 N N . ARG A 1 88 ? 8.440 -2.197 -1.098 1.00 69.69 88 ARG A N 1
ATOM 737 C CA . ARG A 1 88 ? 8.931 -3.096 -0.054 1.00 69.69 88 ARG A CA 1
ATOM 738 C C . ARG A 1 88 ? 7.806 -3.354 0.929 1.00 69.69 88 ARG A C 1
ATOM 740 O O . ARG A 1 88 ? 7.036 -2.452 1.249 1.00 69.69 88 ARG A O 1
ATOM 747 N N . GLU A 1 89 ? 7.726 -4.587 1.387 1.00 65.94 89 GLU A N 1
ATOM 748 C CA . GLU A 1 89 ? 6.827 -4.939 2.471 1.00 65.94 89 GLU A CA 1
ATOM 749 C C . GLU A 1 89 ? 7.255 -4.226 3.758 1.00 65.94 89 GLU A C 1
ATOM 751 O O . GLU A 1 89 ? 8.448 -4.113 4.051 1.00 65.94 89 GLU A O 1
ATOM 756 N N . ILE A 1 90 ? 6.281 -3.706 4.501 1.00 71.56 90 ILE A N 1
ATOM 757 C CA . ILE A 1 90 ? 6.526 -3.104 5.809 1.00 71.56 90 ILE A CA 1
ATOM 758 C C . ILE A 1 90 ? 6.481 -4.243 6.823 1.00 71.56 90 ILE A C 1
ATOM 760 O O . ILE A 1 90 ? 5.445 -4.897 6.972 1.00 71.56 90 ILE A O 1
ATOM 764 N N . SER A 1 91 ? 7.597 -4.489 7.509 1.00 67.94 91 SER A N 1
ATOM 765 C CA . SER A 1 91 ? 7.685 -5.533 8.531 1.00 67.94 91 SER A CA 1
ATOM 766 C C . SER A 1 91 ? 6.539 -5.416 9.537 1.00 67.94 91 SER A C 1
ATOM 768 O O . SER A 1 91 ? 6.161 -4.309 9.920 1.00 67.94 91 SER A O 1
ATOM 770 N N . ASN A 1 92 ? 6.020 -6.559 9.991 1.00 66.06 92 ASN A N 1
ATOM 771 C CA . ASN A 1 92 ? 5.020 -6.654 11.060 1.00 66.06 92 ASN A CA 1
ATOM 772 C C . ASN A 1 92 ? 3.639 -6.048 10.746 1.00 66.06 92 ASN A C 1
ATOM 774 O O . ASN A 1 92 ? 2.873 -5.803 11.675 1.00 66.06 92 ASN A O 1
ATOM 778 N N . THR A 1 93 ? 3.303 -5.791 9.477 1.00 66.56 93 THR A N 1
ATOM 779 C CA . THR A 1 93 ? 1.982 -5.244 9.091 1.00 66.56 93 THR A CA 1
ATOM 780 C C . THR A 1 93 ? 0.992 -6.296 8.588 1.00 66.56 93 THR A C 1
ATOM 782 O O . THR A 1 93 ? -0.192 -5.994 8.470 1.00 66.56 93 THR A O 1
ATOM 785 N N . GLY A 1 94 ? 1.446 -7.530 8.320 1.00 61.97 94 GLY A N 1
ATOM 786 C CA . GLY A 1 94 ? 0.577 -8.655 7.945 1.00 61.97 94 GLY A CA 1
ATOM 787 C C . GLY A 1 94 ? -0.311 -8.368 6.730 1.00 61.97 94 GLY A C 1
ATOM 788 O O . GLY A 1 94 ? -1.431 -8.862 6.653 1.00 61.97 94 GLY A O 1
ATOM 789 N N . LEU A 1 95 ? 0.134 -7.513 5.802 1.00 64.88 95 LEU A N 1
ATOM 790 C CA . LEU A 1 95 ? -0.689 -7.042 4.683 1.00 64.88 95 LEU A CA 1
ATOM 791 C C . LEU A 1 95 ? -0.736 -8.025 3.494 1.00 64.88 95 LEU A C 1
ATOM 793 O O . LEU A 1 95 ? -1.323 -7.703 2.464 1.00 64.88 95 LEU A O 1
ATOM 797 N N . GLY A 1 96 ? -0.134 -9.215 3.605 1.00 55.03 96 GLY A N 1
ATOM 798 C CA . GLY A 1 96 ? -0.323 -10.300 2.636 1.00 55.03 96 GLY A CA 1
ATOM 799 C C . GLY A 1 96 ? 0.153 -10.004 1.221 1.00 55.03 96 GLY A C 1
ATOM 800 O O . GLY A 1 96 ? -0.423 -10.485 0.238 1.00 55.03 96 GLY A O 1
ATOM 801 N N . PHE A 1 97 ? 1.219 -9.214 1.081 1.00 53.19 97 PHE A N 1
ATOM 802 C CA . PHE A 1 97 ? 1.683 -8.796 -0.235 1.00 53.19 97 PHE A CA 1
ATOM 803 C C . PHE A 1 97 ? 2.883 -9.580 -0.771 1.00 53.19 97 PHE A C 1
ATOM 805 O O . PHE A 1 97 ? 3.343 -9.237 -1.849 1.00 53.19 97 PHE A O 1
ATOM 812 N N . SER A 1 98 ? 3.388 -10.641 -0.141 1.00 50.59 98 SER A N 1
ATOM 813 C CA . SER A 1 98 ? 4.743 -11.099 -0.475 1.00 50.59 98 SER A CA 1
ATOM 814 C C . SER A 1 98 ? 4.995 -12.591 -0.267 1.00 50.59 98 SER A C 1
ATOM 816 O O . SER A 1 98 ? 4.653 -13.158 0.758 1.00 50.59 98 SER A O 1
ATOM 818 N N . CYS A 1 99 ? 5.665 -13.228 -1.235 1.00 44.72 99 CYS A N 1
ATOM 819 C CA . CYS A 1 99 ? 6.299 -14.537 -1.024 1.00 44.72 99 CYS A CA 1
ATOM 820 C C . CYS A 1 99 ? 7.814 -14.418 -0.748 1.00 44.72 99 CYS A C 1
ATOM 822 O O . CYS A 1 99 ? 8.441 -15.441 -0.489 1.00 44.72 99 CYS A O 1
ATOM 824 N N . LYS A 1 100 ? 8.422 -13.217 -0.866 1.00 53.31 100 LYS A N 1
ATOM 825 C CA . LYS A 1 100 ? 9.890 -12.982 -0.811 1.00 53.31 100 LYS A CA 1
ATOM 826 C C . LYS A 1 100 ? 10.289 -11.515 -0.492 1.00 53.31 100 LYS A C 1
ATOM 828 O O . LYS A 1 100 ? 11.146 -10.962 -1.171 1.00 53.31 100 LYS A O 1
ATOM 833 N N . ASN A 1 101 ? 9.677 -10.866 0.497 1.00 47.69 101 ASN A N 1
ATOM 834 C CA . ASN A 1 101 ? 9.855 -9.445 0.888 1.00 47.69 101 ASN A CA 1
ATOM 835 C C . ASN A 1 101 ? 9.490 -8.359 -0.163 1.00 47.69 101 ASN A C 1
ATOM 837 O O . ASN A 1 101 ? 9.937 -7.213 -0.052 1.00 47.69 101 ASN A O 1
ATOM 841 N N . TYR A 1 102 ? 8.677 -8.674 -1.178 1.00 46.69 102 TYR A N 1
ATOM 842 C CA . TYR A 1 102 ? 8.242 -7.719 -2.214 1.00 46.69 102 TYR A CA 1
ATOM 843 C C . TYR A 1 102 ? 6.722 -7.691 -2.316 1.00 46.69 102 TYR A C 1
ATOM 845 O O . TYR A 1 102 ? 6.113 -8.753 -2.425 1.00 46.69 102 TYR A O 1
ATOM 853 N N . ALA A 1 103 ? 6.117 -6.500 -2.355 1.00 47.44 103 ALA A N 1
ATOM 854 C CA . ALA A 1 103 ? 4.666 -6.373 -2.438 1.00 47.44 103 ALA A CA 1
ATOM 855 C C . ALA A 1 103 ? 4.110 -6.849 -3.799 1.00 47.44 103 ALA A C 1
ATOM 857 O O . ALA A 1 103 ? 4.679 -6.537 -4.841 1.00 47.44 103 ALA A O 1
ATOM 858 N N . LYS A 1 104 ? 2.962 -7.534 -3.831 1.00 45.97 104 LYS A N 1
ATOM 859 C CA . LYS A 1 104 ? 2.335 -8.188 -5.001 1.00 45.97 104 LYS A CA 1
ATOM 860 C C . LYS A 1 104 ? 2.025 -7.217 -6.143 1.00 45.97 104 LYS A C 1
ATOM 862 O O . LYS A 1 104 ? 2.050 -7.623 -7.303 1.00 45.97 104 LYS A O 1
ATOM 867 N N . ILE A 1 105 ? 1.827 -5.932 -5.829 1.00 45.66 105 ILE A N 1
ATOM 868 C CA . ILE A 1 105 ? 1.712 -4.837 -6.808 1.00 45.66 105 ILE A CA 1
ATOM 869 C C . ILE A 1 105 ? 2.938 -4.801 -7.728 1.00 45.66 105 ILE A C 1
A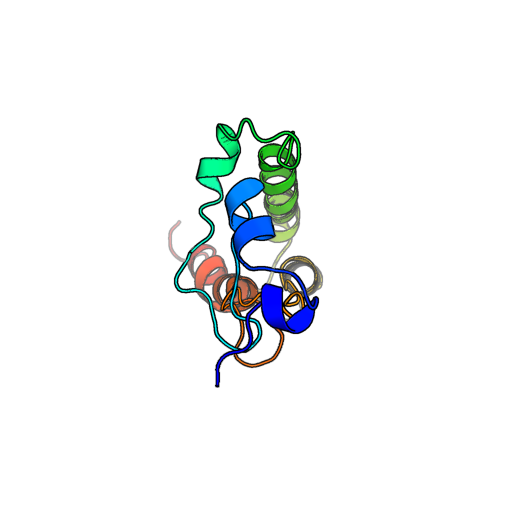TOM 871 O O . ILE A 1 105 ? 2.791 -4.622 -8.931 1.00 45.66 105 ILE A O 1
ATOM 875 N N . SER A 1 106 ? 4.133 -5.092 -7.205 1.00 45.06 106 SER A N 1
ATOM 876 C CA . SER A 1 106 ? 5.349 -5.219 -8.013 1.00 45.06 106 SER A CA 1
ATOM 877 C C . SER A 1 106 ? 5.288 -6.378 -9.013 1.00 45.06 106 SER A C 1
ATOM 879 O O . SER A 1 106 ? 5.929 -6.299 -10.051 1.00 45.06 106 SER A O 1
ATOM 881 N N . ARG A 1 107 ? 4.494 -7.431 -8.755 1.00 39.81 107 ARG A N 1
ATOM 882 C CA . ARG A 1 107 ? 4.282 -8.565 -9.672 1.00 39.81 107 ARG A CA 1
ATOM 883 C C . ARG A 1 107 ? 3.225 -8.258 -10.734 1.00 39.81 107 ARG A C 1
ATOM 885 O O . ARG A 1 107 ? 3.450 -8.580 -11.895 1.00 39.81 107 ARG A O 1
ATOM 892 N N . ILE A 1 108 ? 2.123 -7.602 -10.358 1.00 45.12 108 ILE A N 1
ATOM 893 C CA . ILE A 1 108 ? 1.079 -7.137 -11.296 1.00 45.12 108 ILE A CA 1
ATOM 894 C C . ILE A 1 108 ? 1.661 -6.081 -12.243 1.00 45.12 108 ILE A C 1
ATOM 896 O O . ILE A 1 108 ? 1.502 -6.181 -13.458 1.00 45.12 108 ILE A O 1
ATOM 900 N N . ALA A 1 109 ? 2.442 -5.137 -11.710 1.00 47.94 109 ALA A N 1
ATOM 901 C CA . ALA A 1 109 ? 3.180 -4.168 -12.510 1.00 47.94 109 ALA A CA 1
ATOM 902 C C . ALA A 1 109 ? 4.202 -4.833 -13.440 1.00 47.94 109 ALA A C 1
ATOM 904 O O . ALA A 1 109 ? 4.481 -4.282 -14.489 1.00 47.94 109 ALA A O 1
ATOM 905 N N . LYS A 1 110 ? 4.754 -6.003 -13.090 1.00 44.28 110 LYS A N 1
ATOM 906 C CA . LYS A 1 110 ? 5.737 -6.714 -13.924 1.00 44.28 110 LYS A CA 1
ATOM 907 C C . LYS A 1 110 ? 5.102 -7.573 -15.020 1.00 44.28 110 LYS A C 1
ATOM 909 O O . LYS A 1 110 ? 5.706 -7.705 -16.077 1.00 44.28 110 LYS A O 1
ATOM 914 N N . ASN A 1 111 ? 3.917 -8.141 -14.776 1.00 42.81 111 ASN A N 1
ATOM 915 C CA . ASN A 1 111 ? 3.308 -9.139 -15.663 1.00 42.81 111 ASN A CA 1
ATOM 916 C C . ASN A 1 111 ? 2.039 -8.661 -16.389 1.00 42.81 111 ASN A C 1
ATOM 918 O O . ASN A 1 111 ? 1.846 -9.036 -17.538 1.00 42.81 111 ASN A O 1
ATOM 922 N N . GLU A 1 112 ? 1.172 -7.864 -15.757 1.00 43.78 112 GLU A N 1
ATOM 923 C CA . GLU A 1 112 ? -0.164 -7.549 -16.299 1.00 43.78 112 GLU A CA 1
ATOM 924 C C . GLU A 1 112 ? -0.263 -6.124 -16.838 1.00 43.78 112 GLU A C 1
ATOM 926 O O . GLU A 1 112 ? -0.825 -5.920 -17.911 1.00 43.78 112 GLU A O 1
ATOM 931 N N . LEU A 1 113 ? 0.350 -5.144 -16.162 1.00 48.94 113 LEU A N 1
ATOM 932 C CA . LEU A 1 113 ? 0.298 -3.748 -16.609 1.00 48.94 113 LEU A CA 1
ATOM 933 C C . LEU A 1 113 ? 0.997 -3.538 -17.965 1.00 48.94 113 LEU A C 1
ATOM 935 O O . LEU A 1 113 ? 0.617 -2.643 -18.700 1.00 48.94 113 LEU A O 1
ATOM 939 N N . PHE A 1 114 ? 2.000 -4.354 -18.315 1.00 47.81 114 PHE A N 1
ATOM 940 C CA . PHE A 1 114 ? 2.739 -4.232 -19.583 1.00 47.81 114 PHE A CA 1
ATOM 941 C C . PHE A 1 114 ? 2.181 -5.086 -20.727 1.00 47.81 114 PHE A C 1
ATOM 943 O O . PHE A 1 114 ? 2.473 -4.787 -21.882 1.00 47.81 114 PHE A O 1
ATOM 950 N N . MET A 1 115 ? 1.344 -6.091 -20.444 1.00 41.50 115 MET A N 1
ATOM 951 C CA . MET A 1 115 ? 0.611 -6.811 -21.496 1.00 41.50 115 MET A CA 1
ATOM 952 C C . MET A 1 115 ? -0.450 -5.910 -22.144 1.00 41.50 115 MET A C 1
ATOM 954 O O . MET A 1 115 ? -0.691 -6.007 -23.344 1.00 41.50 115 MET A O 1
ATOM 958 N N . SER A 1 116 ? -1.020 -4.970 -21.386 1.00 40.94 116 SER A N 1
ATOM 959 C CA . SER A 1 116 ? -1.966 -3.957 -21.876 1.00 40.94 116 SER A CA 1
ATOM 960 C C . SER A 1 116 ? -1.313 -2.766 -22.597 1.00 40.94 116 SER A C 1
ATOM 962 O O . SER A 1 116 ? -2.023 -1.979 -23.217 1.00 40.94 116 SER A O 1
ATOM 964 N N . PHE A 1 117 ? 0.023 -2.653 -22.586 1.00 44.53 117 PHE A N 1
ATOM 965 C CA . PHE A 1 117 ? 0.785 -1.691 -23.401 1.00 44.53 117 PHE A CA 1
ATOM 966 C C . PHE A 1 117 ? 1.464 -2.335 -24.627 1.00 44.53 117 PHE A C 1
ATOM 968 O O . PHE A 1 117 ? 2.236 -1.666 -25.314 1.00 44.53 117 PHE A O 1
ATOM 975 N N . SER A 1 118 ? 1.184 -3.610 -24.932 1.00 32.47 118 SER A N 1
ATOM 976 C CA . SER A 1 118 ? 1.674 -4.244 -26.160 1.00 32.47 118 SER A CA 1
ATOM 977 C C . SER A 1 118 ? 1.011 -3.599 -27.394 1.00 32.47 118 SER A C 1
ATOM 979 O O . SER A 1 118 ? -0.217 -3.497 -27.436 1.00 32.47 118 SER A O 1
ATOM 981 N N . PRO A 1 119 ? 1.775 -3.163 -28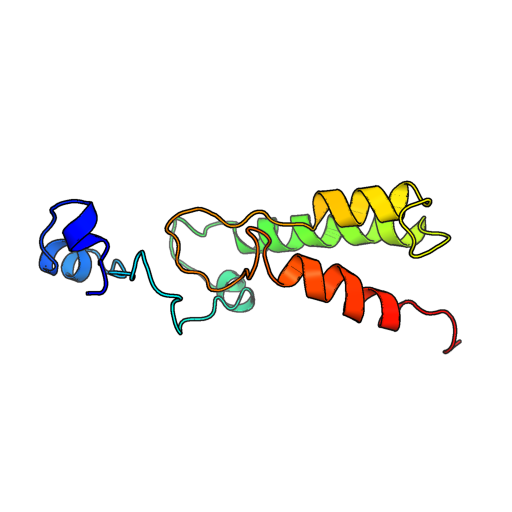.415 1.00 39.84 119 PRO A N 1
ATOM 982 C CA . PRO A 1 119 ? 1.281 -2.399 -29.565 1.00 39.84 119 PRO A CA 1
ATOM 983 C C . PRO A 1 119 ? 0.531 -3.255 -30.606 1.00 39.84 119 PRO A C 1
ATOM 985 O O . PRO A 1 119 ? 0.665 -3.032 -31.802 1.00 39.84 119 PRO A O 1
ATOM 988 N N . GLN A 1 120 ? -0.259 -4.243 -30.178 1.00 37.75 120 GLN A N 1
ATOM 989 C CA . GLN A 1 120 ? -0.999 -5.136 -31.081 1.00 37.75 120 GLN A CA 1
ATOM 990 C C . GLN A 1 120 ? -2.497 -4.828 -31.214 1.00 37.75 120 GLN A C 1
ATOM 992 O O . GLN A 1 120 ? -3.211 -5.603 -31.839 1.00 37.75 120 GLN A O 1
ATOM 997 N N . GLN A 1 121 ? -2.987 -3.695 -30.699 1.00 38.88 121 GLN A N 1
ATOM 998 C CA . GLN A 1 121 ? -4.357 -3.231 -30.977 1.00 38.88 121 GLN A CA 1
ATOM 999 C C . GLN A 1 121 ? -4.447 -1.731 -31.292 1.00 38.88 121 GLN A C 1
ATOM 1001 O O . GLN A 1 121 ? -5.197 -0.989 -30.655 1.00 38.88 121 GLN A O 1
ATOM 1006 N N . ARG A 1 122 ? -3.691 -1.284 -32.296 1.00 34.25 122 ARG A N 1
ATOM 1007 C CA . ARG A 1 122 ? -4.037 -0.102 -33.097 1.00 34.25 122 ARG A CA 1
ATOM 1008 C C . ARG A 1 122 ? -3.800 -0.390 -34.565 1.00 34.25 122 ARG A C 1
ATOM 1010 O O . ARG A 1 122 ? -2.775 -1.044 -34.850 1.00 34.25 122 ARG A O 1
#

Sequence (122 aa):
MAIHYSQYFNLLHQDFVSKGVYNAFLDKDSLLHVDPLLLKGCLIPEFKESYEKFLCYFQQLIPLVRFVKEPNAKDLFFKQIIKKFTLREISNTGLGFSCKNYAKISRIAKNELFMSFSPQQR

Organism: NCBI:txid408170

Radius of gyration: 18.7 Å; chains: 1; bounding box: 32×34×60 Å

InterPro domains:
  IPR059414 Domain of unknown function DUF8370 [PF28123] (18-101)